Protein AF-A0A7S2FPG1-F1 (afdb_monomer_lite)

Radius of gyration: 17.79 Å; chains: 1; bounding box: 38×33×56 Å

Organism: NCBI:txid327968

Foldseek 3Di:
DCPVLCCLPVPLLCLLPDLPHALVSVVVSLVVLLVCLLALVSLVVCCVVAPPDPPHDNSSVSLLVSLVCLLVQVCPDPSNPVRADPVSSVVSNVSSVSSVVSNVVNNVVVVVVVVVVVVVVCVVVPD

InterPro domains:
  IPR032691 Mon2/Sec7/BIG1-like, HUS domain [PF12783] (2-59)

Structure (mmCIF, N/CA/C/O backbone):
data_AF-A0A7S2FPG1-F1
#
_entry.id   AF-A0A7S2FPG1-F1
#
loop_
_atom_site.group_PDB
_atom_site.id
_atom_site.type_symbol
_atom_site.label_atom_id
_atom_site.label_alt_id
_atom_site.label_comp_id
_atom_site.label_asym_id
_atom_site.label_entity_id
_atom_site.label_seq_id
_atom_site.pdbx_PDB_ins_code
_atom_site.Cartn_x
_atom_site.Cartn_y
_atom_site.Cartn_z
_atom_site.occupancy
_atom_site.B_iso_or_equiv
_atom_site.auth_seq_id
_atom_site.auth_comp_id
_atom_site.auth_asym_id
_atom_site.auth_atom_id
_atom_site.pdbx_PDB_model_num
ATOM 1 N N . ARG A 1 1 ? -20.403 0.253 -2.310 1.00 55.97 1 ARG A N 1
ATOM 2 C CA . ARG A 1 1 ? -19.381 -0.220 -1.339 1.00 55.97 1 ARG A CA 1
ATOM 3 C C . ARG A 1 1 ? -18.274 -1.021 -2.023 1.00 55.97 1 ARG A C 1
ATOM 5 O O . ARG A 1 1 ? -17.118 -0.769 -1.738 1.00 55.97 1 ARG A O 1
ATOM 12 N N . THR A 1 2 ? -18.596 -1.892 -2.978 1.00 72.94 2 THR A N 1
ATOM 13 C CA . THR A 1 2 ? -17.643 -2.832 -3.600 1.00 72.94 2 THR A CA 1
ATOM 14 C C . THR A 1 2 ? -16.682 -2.219 -4.631 1.00 72.94 2 THR A C 1
ATOM 16 O O . THR A 1 2 ? -15.599 -2.752 -4.843 1.00 72.94 2 THR A O 1
ATOM 19 N N . GLU A 1 3 ? -17.043 -1.102 -5.272 1.00 82.69 3 GLU A N 1
ATOM 20 C CA . GLU A 1 3 ? -16.279 -0.550 -6.407 1.00 82.69 3 GLU A CA 1
ATOM 21 C C . GLU A 1 3 ? -14.864 -0.099 -6.034 1.00 82.69 3 GLU A C 1
ATOM 23 O O . GLU A 1 3 ? -13.923 -0.403 -6.762 1.00 82.69 3 GLU A O 1
ATOM 28 N N . ILE A 1 4 ? -14.689 0.569 -4.887 1.00 86.75 4 ILE A N 1
ATOM 29 C CA . ILE A 1 4 ? -13.361 1.022 -4.448 1.00 86.75 4 ILE A CA 1
ATOM 30 C C . ILE A 1 4 ? -12.439 -0.161 -4.137 1.00 86.75 4 ILE A C 1
ATOM 32 O O . ILE A 1 4 ? -11.279 -0.155 -4.541 1.00 86.75 4 ILE A O 1
ATOM 36 N N . GLY A 1 5 ? -12.972 -1.214 -3.511 1.00 86.12 5 GLY A N 1
ATOM 37 C CA . GLY A 1 5 ? -12.229 -2.444 -3.258 1.00 86.12 5 GLY A CA 1
ATOM 38 C C . GLY A 1 5 ? -11.811 -3.123 -4.562 1.00 86.12 5 GLY A C 1
ATOM 39 O O . GLY A 1 5 ? -10.639 -3.441 -4.753 1.00 86.12 5 GLY A O 1
ATOM 40 N N . VAL A 1 6 ? -12.738 -3.254 -5.515 1.00 89.25 6 VAL A N 1
ATOM 41 C CA . VAL A 1 6 ? -12.442 -3.784 -6.856 1.00 89.25 6 VAL A CA 1
ATOM 42 C C . VAL A 1 6 ? -11.394 -2.934 -7.574 1.00 89.25 6 VAL A C 1
ATOM 44 O O . VAL A 1 6 ? -10.507 -3.489 -8.213 1.00 89.25 6 VAL A O 1
ATOM 47 N N . PHE A 1 7 ? -11.441 -1.608 -7.454 1.00 92.75 7 PHE A N 1
ATOM 48 C CA . PHE A 1 7 ? -10.467 -0.715 -8.078 1.00 92.75 7 PHE A CA 1
ATOM 49 C C . PHE A 1 7 ? -9.062 -0.884 -7.480 1.00 92.75 7 PHE A C 1
ATOM 51 O O . PHE A 1 7 ? -8.083 -1.033 -8.216 1.00 92.75 7 PHE A O 1
ATOM 58 N N . ILE A 1 8 ? -8.952 -0.931 -6.148 1.00 93.38 8 ILE A N 1
ATOM 59 C CA . ILE A 1 8 ? -7.676 -1.179 -5.463 1.00 93.38 8 ILE A CA 1
ATOM 60 C C . ILE A 1 8 ? -7.129 -2.551 -5.867 1.00 93.38 8 ILE A C 1
ATOM 62 O O . ILE A 1 8 ? -5.978 -2.663 -6.282 1.00 93.38 8 ILE A O 1
ATOM 66 N N . GLU A 1 9 ? -7.963 -3.585 -5.817 1.00 92.50 9 GLU A N 1
ATOM 67 C CA . GLU A 1 9 ? -7.562 -4.955 -6.114 1.00 92.50 9 GLU A CA 1
ATOM 68 C C . GLU A 1 9 ? -7.189 -5.165 -7.587 1.00 92.50 9 GLU A C 1
ATOM 70 O O . GLU A 1 9 ? -6.126 -5.698 -7.906 1.00 92.50 9 GLU A O 1
ATOM 75 N N . GLN A 1 10 ? -8.087 -4.810 -8.502 1.00 93.19 10 GLN A N 1
ATOM 76 C CA . GLN A 1 10 ? -7.991 -5.211 -9.904 1.00 93.19 10 GLN A CA 1
ATOM 77 C C . GLN A 1 10 ? -7.198 -4.229 -10.756 1.00 93.19 10 GLN A C 1
ATOM 79 O O . GLN A 1 10 ? -6.791 -4.590 -11.858 1.00 93.19 10 GLN A O 1
ATOM 84 N N . ILE A 1 11 ? -6.954 -3.012 -10.267 1.00 95.44 11 ILE A N 1
ATOM 85 C CA . ILE A 1 11 ? -6.215 -1.997 -11.018 1.00 95.44 11 ILE A CA 1
ATOM 86 C C . ILE A 1 11 ? -4.930 -1.642 -10.281 1.00 95.44 11 ILE A C 1
ATOM 88 O O . ILE A 1 11 ? -3.847 -1.895 -10.806 1.00 95.44 11 ILE A O 1
ATOM 92 N N . PHE A 1 12 ? -5.008 -1.111 -9.061 1.00 97.44 12 PHE A N 1
ATOM 93 C CA . PHE A 1 12 ? -3.809 -0.644 -8.360 1.00 97.44 12 PHE A CA 1
ATOM 94 C C . PHE A 1 12 ? -2.845 -1.776 -8.001 1.00 97.44 12 PHE A C 1
ATOM 96 O O . PHE A 1 12 ? -1.677 -1.723 -8.397 1.00 97.44 12 PHE A O 1
ATOM 103 N N . LEU A 1 13 ? -3.319 -2.830 -7.332 1.00 97.06 13 LEU A N 1
ATOM 104 C CA . LEU A 1 13 ? -2.466 -3.970 -6.990 1.00 97.06 13 LEU A CA 1
ATOM 105 C C . LEU A 1 13 ? -1.953 -4.675 -8.250 1.00 97.06 13 LEU A C 1
ATOM 107 O O . LEU A 1 13 ? -0.762 -4.962 -8.333 1.00 97.06 13 LEU A O 1
ATOM 111 N N . ARG A 1 14 ? -2.785 -4.835 -9.288 1.00 96.56 14 ARG A N 1
ATOM 112 C CA . ARG A 1 14 ? -2.351 -5.414 -10.573 1.00 96.56 14 ARG A CA 1
ATOM 113 C C . ARG A 1 14 ? -1.248 -4.607 -11.255 1.00 96.56 14 ARG A C 1
ATOM 115 O O . ARG A 1 14 ? -0.315 -5.196 -11.800 1.00 96.56 14 ARG A O 1
ATOM 122 N N . ILE A 1 15 ? -1.307 -3.275 -11.214 1.00 97.00 15 ILE A N 1
ATOM 123 C CA . ILE A 1 15 ? -0.241 -2.421 -11.757 1.00 97.00 15 ILE A CA 1
ATOM 124 C C . ILE A 1 15 ? 1.069 -2.647 -10.993 1.00 97.00 15 ILE A C 1
ATOM 126 O O . ILE A 1 15 ? 2.132 -2.748 -11.617 1.00 97.00 15 ILE A O 1
ATOM 130 N N . LEU A 1 16 ? 1.011 -2.750 -9.664 1.00 96.88 16 LEU A N 1
ATOM 131 C CA . LEU A 1 16 ? 2.185 -2.996 -8.824 1.00 96.88 16 LEU A CA 1
ATOM 132 C C . LEU A 1 16 ? 2.736 -4.420 -8.996 1.00 96.88 16 LEU A C 1
ATOM 134 O O . LEU A 1 16 ? 3.948 -4.611 -9.038 1.00 96.88 16 LEU A O 1
ATOM 138 N N . GLU A 1 17 ? 1.879 -5.414 -9.189 1.00 93.75 17 GLU A N 1
ATOM 139 C CA . GLU A 1 17 ? 2.275 -6.813 -9.370 1.00 93.75 17 GLU A CA 1
ATOM 140 C C . GLU A 1 17 ? 2.831 -7.114 -10.764 1.00 93.75 17 GLU A C 1
ATOM 142 O O . GLU A 1 17 ? 3.770 -7.890 -10.875 1.00 93.75 17 GLU A O 1
ATOM 147 N N . SER A 1 18 ? 2.295 -6.490 -11.812 1.00 92.62 18 SER A N 1
ATOM 148 C CA . SER A 1 18 ? 2.638 -6.810 -13.202 1.00 92.62 18 SER A CA 1
ATOM 149 C C . SER A 1 18 ? 4.081 -6.446 -13.571 1.00 92.62 18 SER A C 1
ATOM 151 O O . SER A 1 18 ? 4.501 -5.297 -13.380 1.00 92.62 18 SER A O 1
ATOM 153 N N . GLY A 1 19 ? 4.808 -7.383 -14.190 1.00 90.00 19 GLY A N 1
ATOM 154 C CA . GLY A 1 19 ? 6.087 -7.141 -14.867 1.00 90.00 19 GLY A CA 1
ATOM 155 C C . GLY A 1 19 ? 6.009 -6.181 -16.056 1.00 90.00 19 GLY A C 1
ATOM 156 O O . GLY A 1 19 ? 6.978 -5.493 -16.351 1.00 90.00 19 GLY A O 1
ATOM 157 N N . ASN A 1 20 ? 4.835 -6.050 -16.680 1.00 89.81 20 ASN A N 1
ATOM 158 C CA . ASN A 1 20 ? 4.634 -5.217 -17.873 1.00 89.81 20 ASN A CA 1
ATOM 159 C C . ASN A 1 20 ? 4.312 -3.745 -17.553 1.00 89.81 20 ASN A C 1
ATOM 161 O O . ASN A 1 20 ? 4.227 -2.913 -18.456 1.00 89.81 20 ASN A O 1
ATOM 165 N N . SER A 1 21 ? 4.084 -3.406 -16.282 1.00 94.12 21 SER A N 1
ATOM 166 C CA . SER A 1 21 ? 3.809 -2.027 -15.871 1.00 94.12 21 SER A CA 1
ATOM 167 C C . SER A 1 21 ? 5.091 -1.204 -15.813 1.00 94.12 21 SER A C 1
ATOM 169 O O . SER A 1 21 ? 6.065 -1.600 -15.176 1.00 94.12 21 SER A O 1
ATOM 171 N N . THR A 1 22 ? 5.060 -0.007 -16.398 1.00 94.94 22 THR A N 1
ATOM 172 C CA . THR A 1 22 ? 6.192 0.927 -16.363 1.00 94.94 22 THR A CA 1
ATOM 173 C C . THR A 1 22 ? 6.480 1.424 -14.945 1.00 94.94 22 THR A C 1
ATOM 175 O O . THR A 1 22 ? 5.587 1.474 -14.089 1.00 94.94 22 THR A O 1
ATOM 178 N N . TYR A 1 23 ? 7.715 1.883 -14.716 1.00 96.94 23 TYR A N 1
ATOM 179 C CA . TYR A 1 23 ? 8.090 2.607 -13.498 1.00 96.94 23 TYR A CA 1
ATOM 180 C C . TYR A 1 23 ? 7.085 3.721 -13.157 1.00 96.94 23 TYR A C 1
ATOM 182 O O . TYR A 1 23 ? 6.611 3.789 -12.026 1.00 96.94 23 TYR A O 1
ATOM 190 N N . HIS A 1 24 ? 6.689 4.547 -14.132 1.00 97.62 24 HIS A N 1
ATOM 191 C CA . HIS A 1 24 ? 5.777 5.665 -13.885 1.00 97.62 24 HIS A CA 1
ATOM 192 C C . HIS A 1 24 ? 4.394 5.217 -13.406 1.00 97.62 24 HIS A C 1
ATOM 194 O O . HIS A 1 24 ? 3.852 5.830 -12.489 1.00 97.62 24 HIS A O 1
ATOM 200 N N . HIS A 1 25 ? 3.828 4.145 -13.971 1.00 97.44 25 HIS A N 1
ATOM 201 C CA . HIS A 1 25 ? 2.554 3.607 -13.486 1.00 97.44 25 HIS A CA 1
ATOM 202 C C . HIS A 1 25 ? 2.670 3.144 -12.033 1.00 97.44 25 HIS A C 1
ATOM 204 O O . HIS A 1 25 ? 1.846 3.517 -11.199 1.00 97.44 25 HIS A O 1
ATOM 210 N N . LYS A 1 26 ? 3.727 2.392 -11.711 1.00 98.12 26 LYS A N 1
ATOM 211 C CA . LYS A 1 26 ? 3.971 1.901 -10.349 1.00 98.12 26 LYS A CA 1
ATOM 212 C C . LYS A 1 26 ? 4.172 3.052 -9.367 1.00 98.12 26 LYS A C 1
ATOM 214 O O . LYS A 1 26 ? 3.549 3.066 -8.310 1.00 98.12 26 LYS A O 1
ATOM 219 N N . TYR A 1 27 ? 4.968 4.048 -9.746 1.00 98.44 27 TYR A N 1
ATOM 220 C CA . TYR A 1 27 ? 5.217 5.233 -8.934 1.00 98.44 27 TYR A CA 1
ATOM 221 C C . TYR A 1 27 ? 3.922 6.000 -8.638 1.00 98.44 27 TYR A C 1
ATOM 223 O O . TYR A 1 27 ? 3.657 6.337 -7.488 1.00 98.44 27 TYR A O 1
ATOM 231 N N . ARG A 1 28 ? 3.059 6.217 -9.643 1.00 98.44 28 ARG A N 1
ATOM 232 C CA . ARG A 1 28 ? 1.761 6.888 -9.444 1.00 98.44 28 ARG A CA 1
ATOM 233 C C . ARG A 1 28 ? 0.841 6.121 -8.504 1.00 98.44 28 ARG A C 1
ATOM 235 O O . ARG A 1 28 ? 0.236 6.739 -7.634 1.00 98.44 28 ARG A O 1
ATOM 242 N N . VAL A 1 29 ? 0.760 4.798 -8.638 1.00 98.38 29 VAL A N 1
ATOM 243 C CA . VAL A 1 29 ? -0.041 3.981 -7.716 1.00 98.38 29 VAL A CA 1
ATOM 244 C C . VAL A 1 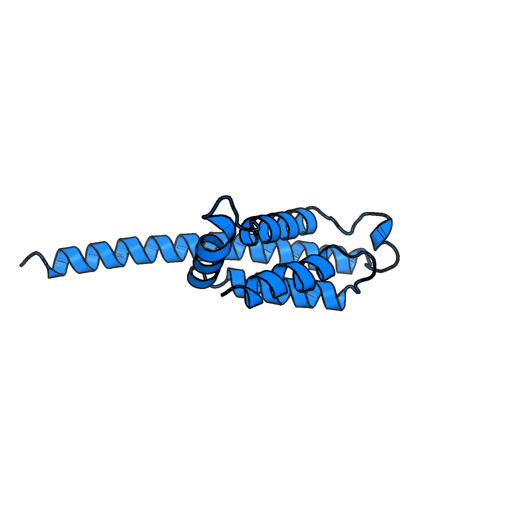29 ? 0.513 4.062 -6.292 1.00 98.38 29 VAL A C 1
ATOM 246 O O . VAL A 1 29 ? -0.252 4.272 -5.354 1.00 98.38 29 VAL A O 1
ATOM 249 N N . LEU A 1 30 ? 1.836 3.998 -6.116 1.00 98.50 30 LEU A N 1
ATOM 250 C CA . LEU A 1 30 ? 2.451 4.171 -4.798 1.00 98.50 30 LEU A CA 1
ATOM 251 C C . LEU A 1 30 ? 2.190 5.560 -4.199 1.00 98.50 30 LEU A C 1
ATOM 253 O O . LEU A 1 30 ? 1.983 5.656 -2.995 1.00 98.50 30 LEU A O 1
ATOM 257 N N . GLN A 1 31 ? 2.135 6.626 -5.004 1.00 98.44 31 GLN A N 1
ATOM 258 C CA . GLN A 1 31 ? 1.749 7.956 -4.512 1.00 98.44 31 GLN A CA 1
ATOM 259 C C . GLN A 1 31 ? 0.301 7.991 -4.007 1.00 98.44 31 GLN A C 1
ATOM 261 O O . GLN A 1 31 ? 0.018 8.661 -3.012 1.00 98.44 31 GLN A O 1
ATOM 266 N N . VAL A 1 32 ? -0.613 7.268 -4.663 1.00 97.06 32 VAL A N 1
ATOM 267 C CA . VAL A 1 32 ? -1.997 7.127 -4.187 1.00 97.06 32 VAL A CA 1
ATOM 268 C C . VAL A 1 32 ? -2.022 6.395 -2.849 1.00 97.06 32 VAL A C 1
ATOM 270 O O . VAL A 1 32 ? -2.620 6.898 -1.902 1.00 97.06 32 VAL A O 1
ATOM 273 N N . PHE A 1 33 ? -1.323 5.265 -2.734 1.00 97.50 33 PHE A N 1
ATOM 274 C CA . PHE A 1 33 ? -1.240 4.515 -1.477 1.00 97.50 33 PHE A CA 1
ATOM 275 C C . PHE A 1 33 ? -0.589 5.322 -0.355 1.00 97.50 33 PHE A C 1
ATOM 277 O O . PHE A 1 33 ? -1.132 5.372 0.742 1.00 97.50 33 PHE A O 1
ATOM 284 N N . TYR A 1 34 ? 0.495 6.045 -0.638 1.00 98.00 34 TYR A N 1
ATOM 285 C CA . TYR A 1 34 ? 1.090 6.977 0.316 1.00 98.00 34 TYR A CA 1
ATOM 286 C C . TYR A 1 34 ? 0.063 7.994 0.825 1.00 98.00 34 TYR A C 1
ATOM 288 O O . TYR A 1 34 ? -0.044 8.211 2.028 1.00 98.00 34 TYR A O 1
ATOM 296 N N . LYS A 1 35 ? -0.736 8.584 -0.073 1.00 96.31 35 LYS A N 1
ATOM 297 C CA . LYS A 1 35 ? -1.767 9.550 0.314 1.00 96.31 35 LYS A CA 1
ATOM 298 C C . LYS A 1 35 ? -2.874 8.914 1.156 1.00 96.31 35 LYS A C 1
ATOM 300 O O . LYS A 1 35 ? -3.283 9.529 2.135 1.00 96.31 35 LYS A O 1
ATOM 305 N N . LEU A 1 36 ? -3.306 7.693 0.842 1.00 94.25 36 LEU A N 1
ATOM 306 C CA . LEU A 1 36 ? -4.248 6.946 1.687 1.00 94.25 36 LEU A CA 1
ATOM 307 C C . LEU A 1 36 ? -3.677 6.731 3.097 1.00 94.25 36 LEU A C 1
ATOM 309 O O . LEU A 1 36 ? -4.374 6.953 4.079 1.00 94.25 36 LEU A O 1
ATOM 313 N N . CYS A 1 37 ? -2.388 6.401 3.210 1.00 95.88 37 CYS A N 1
ATOM 314 C CA . CYS A 1 37 ? -1.718 6.191 4.493 1.00 95.88 37 CYS A CA 1
ATOM 315 C C . CYS A 1 37 ? -1.614 7.455 5.368 1.00 95.88 37 CYS A C 1
ATOM 317 O O . CYS A 1 37 ? -1.424 7.337 6.579 1.00 95.88 37 CYS A O 1
ATOM 319 N N . THR A 1 38 ? -1.733 8.660 4.794 1.00 95.88 38 THR A N 1
ATOM 320 C CA . THR A 1 38 ? -1.706 9.918 5.572 1.00 95.88 38 THR A CA 1
ATOM 321 C C . THR A 1 38 ? -2.948 10.132 6.437 1.00 95.88 38 THR A C 1
ATOM 323 O O . THR A 1 38 ? -2.879 10.905 7.392 1.00 95.88 38 THR A O 1
ATOM 326 N N . ASP A 1 39 ? -4.057 9.446 6.148 1.00 93.25 39 ASP A N 1
ATOM 327 C CA . ASP A 1 39 ? -5.300 9.541 6.912 1.00 93.25 39 ASP A CA 1
ATOM 328 C C . ASP A 1 39 ? -5.680 8.187 7.521 1.00 93.25 39 ASP A C 1
ATOM 330 O O . ASP A 1 39 ? -6.101 7.254 6.836 1.00 93.25 39 ASP A O 1
ATOM 334 N N . ALA A 1 40 ? -5.576 8.109 8.847 1.00 93.19 40 ALA A N 1
ATOM 335 C CA . ALA A 1 40 ? -5.947 6.922 9.605 1.00 93.19 40 ALA A CA 1
ATOM 336 C C . ALA A 1 40 ? -7.425 6.553 9.445 1.00 93.19 40 ALA A C 1
ATOM 338 O O . ALA A 1 40 ? -7.756 5.373 9.491 1.00 93.19 40 ALA A O 1
ATOM 339 N N . SER A 1 41 ? -8.307 7.534 9.238 1.00 92.88 41 SER A N 1
ATOM 340 C CA . SER A 1 41 ? -9.746 7.291 9.079 1.00 92.88 41 SER A CA 1
ATOM 341 C C . SER A 1 41 ? -9.996 6.479 7.812 1.00 92.88 41 SER A C 1
ATOM 343 O O . SER A 1 41 ? -10.607 5.417 7.873 1.00 92.88 41 SER A O 1
ATOM 345 N N . THR A 1 42 ? -9.407 6.905 6.691 1.00 91.12 42 THR A N 1
ATOM 346 C CA . THR A 1 42 ? -9.445 6.163 5.424 1.00 91.12 42 THR A CA 1
ATOM 347 C C . THR A 1 42 ? -8.854 4.754 5.558 1.00 91.12 42 THR A C 1
ATOM 349 O O . THR A 1 42 ? -9.427 3.790 5.050 1.00 91.12 42 THR A O 1
ATOM 352 N N . ALA A 1 43 ? -7.723 4.597 6.254 1.00 92.31 43 ALA A N 1
ATOM 353 C CA . ALA A 1 43 ? -7.111 3.284 6.469 1.00 92.31 43 ALA A CA 1
ATOM 354 C C . ALA A 1 43 ? -8.000 2.340 7.300 1.00 92.31 43 ALA A C 1
ATOM 356 O O . ALA A 1 43 ? -8.172 1.175 6.939 1.00 92.31 43 ALA A O 1
ATOM 357 N N . LEU A 1 44 ? -8.597 2.846 8.381 1.00 93.19 44 LEU A N 1
ATOM 358 C CA . LEU A 1 44 ? -9.528 2.090 9.219 1.00 93.19 44 LEU A CA 1
ATOM 359 C C . LEU A 1 44 ? -10.806 1.734 8.455 1.00 93.19 44 LEU A C 1
ATOM 361 O O . LEU A 1 44 ? -11.294 0.617 8.584 1.00 93.19 44 LEU A O 1
ATOM 365 N N . GLU A 1 45 ? -11.327 2.635 7.623 1.00 92.50 45 GLU A N 1
ATOM 366 C CA . GLU A 1 45 ? -12.470 2.342 6.759 1.00 92.50 45 GLU A CA 1
ATOM 367 C C . GLU A 1 45 ? -12.158 1.236 5.748 1.00 92.50 45 GLU A C 1
ATOM 369 O O . GLU A 1 45 ? -13.005 0.374 5.521 1.00 92.50 45 GLU A O 1
ATOM 374 N N . LEU A 1 46 ? -10.963 1.217 5.152 1.00 92.44 46 LEU A N 1
ATOM 375 C CA . LEU A 1 46 ? -10.555 0.125 4.262 1.00 92.44 46 LEU A CA 1
ATOM 376 C C . LEU A 1 46 ? -10.522 -1.214 5.006 1.00 92.44 46 LEU A C 1
ATOM 378 O O . LEU A 1 46 ? -11.100 -2.181 4.519 1.00 92.44 46 LEU A O 1
ATOM 382 N N . PHE A 1 47 ? -9.918 -1.250 6.194 1.00 93.94 47 PHE A N 1
ATOM 383 C CA . PHE A 1 47 ? -9.875 -2.451 7.029 1.00 93.94 47 PHE A CA 1
ATOM 384 C C . PHE A 1 47 ? -11.284 -2.936 7.412 1.00 93.94 47 PHE A C 1
ATOM 386 O O . PHE A 1 47 ? -11.643 -4.086 7.168 1.00 93.94 47 PHE A O 1
ATOM 393 N N . LEU A 1 48 ? -12.128 -2.039 7.930 1.00 92.69 48 LEU A N 1
ATOM 394 C CA . LEU A 1 48 ? -13.492 -2.373 8.347 1.00 92.69 48 LEU A CA 1
ATOM 395 C C . LEU A 1 48 ? -14.367 -2.870 7.192 1.00 92.69 48 LEU A C 1
ATOM 397 O O . LEU A 1 48 ? -15.224 -3.722 7.407 1.00 92.69 48 LEU A O 1
ATOM 401 N N . ASN A 1 49 ? -14.187 -2.325 5.985 1.00 91.25 49 ASN A N 1
ATOM 402 C CA . ASN A 1 49 ? -15.023 -2.677 4.839 1.00 91.25 49 ASN A CA 1
ATOM 403 C C . ASN A 1 49 ? -14.536 -3.910 4.063 1.00 91.25 49 ASN A C 1
ATOM 405 O O . ASN A 1 49 ? -15.348 -4.460 3.328 1.00 91.25 49 ASN A O 1
ATOM 409 N N . PHE A 1 50 ? -13.259 -4.304 4.159 1.00 93.38 50 PHE A N 1
ATOM 410 C CA . PHE A 1 50 ? -12.681 -5.321 3.263 1.00 93.38 50 PHE A CA 1
ATOM 411 C C . PHE A 1 50 ? -11.832 -6.407 3.941 1.00 93.38 50 PHE A C 1
ATOM 413 O O . PHE A 1 50 ? -11.360 -7.305 3.241 1.00 93.38 50 PHE A O 1
ATOM 420 N N . ASP A 1 51 ? -11.631 -6.338 5.260 1.00 94.06 51 ASP A N 1
ATOM 421 C CA . ASP A 1 51 ? -10.794 -7.290 6.007 1.00 94.06 51 ASP A CA 1
ATOM 422 C C . ASP A 1 51 ? -11.491 -7.831 7.276 1.00 94.06 51 ASP A C 1
ATOM 424 O O . ASP A 1 51 ? -11.081 -8.847 7.829 1.00 94.06 51 ASP A O 1
ATOM 428 N N . CYS A 1 52 ? -12.550 -7.177 7.773 1.00 92.44 52 CYS A N 1
ATOM 429 C CA . CYS A 1 52 ? -13.232 -7.570 9.017 1.00 92.44 52 CYS A CA 1
ATOM 430 C C . CYS A 1 52 ? -14.290 -8.680 8.875 1.00 92.44 52 CYS A C 1
ATOM 432 O O . CYS A 1 52 ? -14.963 -8.992 9.860 1.00 92.44 52 CYS A O 1
ATOM 434 N N . ASP A 1 53 ? -14.447 -9.271 7.694 1.00 90.25 53 ASP A N 1
ATOM 435 C CA . ASP A 1 53 ? -15.346 -10.402 7.449 1.00 90.25 53 ASP A CA 1
ATOM 436 C C . ASP A 1 53 ? -14.568 -11.516 6.733 1.00 90.25 53 ASP A C 1
ATOM 438 O O . ASP A 1 53 ? -13.721 -11.256 5.881 1.00 90.25 53 ASP A O 1
ATOM 442 N N . VAL A 1 54 ? -14.844 -12.765 7.103 1.00 80.19 54 VAL A N 1
ATOM 443 C CA . VAL A 1 54 ? -14.181 -13.958 6.559 1.00 80.19 54 VAL A CA 1
ATOM 444 C C . VAL A 1 54 ? -14.449 -14.165 5.067 1.00 80.19 54 VAL A C 1
ATOM 446 O O . VAL A 1 54 ? -13.651 -14.820 4.401 1.00 80.19 54 VAL A O 1
ATOM 449 N N . GLU A 1 55 ? -15.539 -13.603 4.541 1.00 85.94 55 GLU A N 1
ATOM 450 C CA . GLU A 1 55 ? -15.884 -13.658 3.114 1.00 85.94 55 GLU A CA 1
ATOM 451 C C . GLU A 1 55 ? -15.255 -12.512 2.294 1.00 85.94 55 GLU A C 1
ATOM 453 O O . GLU A 1 55 ? -15.391 -12.472 1.066 1.00 85.94 55 GLU A O 1
ATOM 458 N N . GLU A 1 56 ? -14.572 -11.564 2.942 1.00 86.06 56 GLU A N 1
ATOM 459 C CA . GLU A 1 56 ? -13.981 -10.403 2.277 1.00 86.06 56 GLU A CA 1
ATOM 460 C C . GLU A 1 56 ? -12.575 -10.683 1.721 1.00 86.06 56 GLU A C 1
ATOM 462 O O . GLU A 1 56 ? -11.905 -11.673 2.013 1.00 86.06 56 GLU A O 1
ATOM 467 N N . LYS A 1 57 ? -12.122 -9.802 0.826 1.00 84.25 57 LYS A N 1
ATOM 468 C CA . LYS A 1 57 ? -10.938 -10.040 -0.017 1.00 84.25 57 LYS A CA 1
ATOM 469 C C . LYS A 1 57 ? -9.595 -9.679 0.628 1.00 84.25 57 LYS A C 1
ATOM 471 O O . LYS A 1 57 ? -8.573 -9.749 -0.066 1.00 84.25 57 LYS A O 1
ATOM 476 N N . ASN A 1 58 ? -9.598 -9.259 1.893 1.00 93.56 58 ASN A N 1
ATOM 477 C CA . ASN A 1 58 ? -8.432 -8.804 2.657 1.00 93.56 58 ASN A CA 1
ATOM 478 C C . ASN A 1 58 ? -7.637 -7.727 1.900 1.00 93.56 58 ASN A C 1
ATOM 480 O O . ASN A 1 58 ? -6.440 -7.853 1.628 1.00 93.56 58 ASN A O 1
ATOM 484 N N . ILE A 1 59 ? -8.339 -6.692 1.433 1.00 94.56 59 ILE A N 1
ATOM 485 C CA . ILE A 1 59 ? -7.769 -5.673 0.539 1.00 94.56 59 ILE A CA 1
ATOM 486 C C . ILE A 1 59 ? -6.743 -4.817 1.273 1.00 94.56 59 ILE A C 1
ATOM 488 O O . ILE A 1 59 ? -5.706 -4.481 0.690 1.00 94.56 59 ILE A O 1
ATOM 492 N N . PHE A 1 60 ? -7.015 -4.462 2.528 1.00 95.38 60 PHE A N 1
ATOM 493 C CA . PHE A 1 60 ? -6.084 -3.688 3.332 1.00 95.38 60 PHE A CA 1
ATOM 494 C C . PHE A 1 60 ? -4.819 -4.511 3.605 1.00 95.38 60 PHE A C 1
ATOM 496 O O . PHE A 1 60 ? -3.728 -4.044 3.280 1.00 95.38 60 PHE A O 1
ATOM 503 N N . GLU A 1 61 ? -4.942 -5.765 4.046 1.00 95.69 61 GLU A N 1
ATOM 504 C CA . GLU A 1 61 ? -3.818 -6.698 4.203 1.00 95.69 61 GLU A CA 1
ATOM 505 C C . GLU A 1 61 ? -2.978 -6.803 2.922 1.00 95.69 61 GLU A C 1
ATOM 507 O O . GLU A 1 61 ? -1.760 -6.611 2.953 1.00 95.69 61 GLU A O 1
ATOM 512 N N . ARG A 1 62 ? -3.615 -7.030 1.768 1.00 96.50 62 ARG A N 1
ATOM 513 C CA . ARG A 1 62 ? -2.918 -7.149 0.477 1.00 96.50 62 ARG A CA 1
ATOM 514 C C . ARG A 1 62 ? -2.203 -5.867 0.065 1.00 96.50 62 ARG A C 1
ATOM 516 O O . ARG A 1 62 ? -1.129 -5.937 -0.535 1.00 96.50 62 ARG A O 1
ATOM 523 N N . MET A 1 63 ? -2.759 -4.697 0.380 1.00 97.19 63 MET A N 1
ATOM 524 C CA . MET A 1 63 ? -2.075 -3.418 0.181 1.00 97.19 63 MET A CA 1
ATOM 525 C C . MET A 1 63 ? -0.804 -3.340 1.039 1.00 97.19 63 MET A C 1
ATOM 527 O O . MET A 1 63 ? 0.257 -2.994 0.513 1.00 97.19 63 MET A O 1
ATOM 531 N N . ILE A 1 64 ? -0.883 -3.702 2.324 1.00 97.38 64 ILE A N 1
ATOM 532 C CA . ILE A 1 64 ? 0.265 -3.692 3.244 1.00 97.38 64 ILE A CA 1
ATOM 533 C C . ILE A 1 64 ? 1.337 -4.701 2.823 1.00 97.38 64 ILE A C 1
ATOM 535 O O . ILE A 1 64 ? 2.522 -4.359 2.804 1.00 97.38 64 ILE A O 1
ATOM 539 N N . ASP A 1 65 ? 0.948 -5.910 2.424 1.00 98.06 65 ASP A N 1
ATOM 540 C CA . ASP A 1 65 ? 1.865 -6.930 1.908 1.00 98.06 65 ASP A CA 1
ATOM 541 C C . ASP A 1 65 ? 2.562 -6.461 0.621 1.00 98.06 65 ASP A C 1
ATOM 543 O O . ASP A 1 65 ? 3.784 -6.572 0.486 1.00 98.06 65 ASP A O 1
ATOM 547 N N . CYS A 1 66 ? 1.816 -5.846 -0.303 1.00 98.00 66 CYS A N 1
ATOM 548 C CA . CYS A 1 66 ? 2.377 -5.294 -1.533 1.00 98.00 66 CYS A CA 1
ATOM 549 C C . CYS A 1 66 ? 3.418 -4.202 -1.244 1.00 98.00 66 CYS A C 1
AT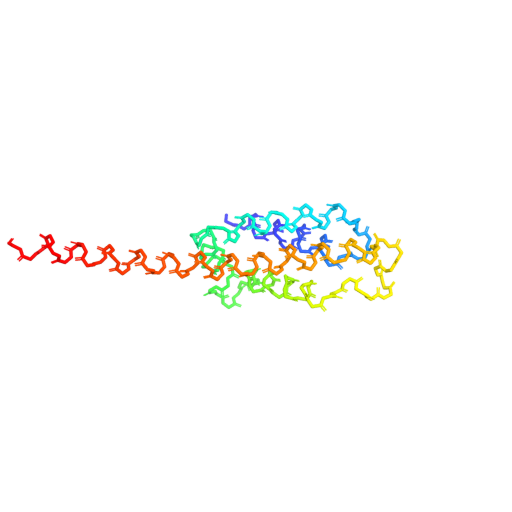OM 551 O O . CYS A 1 66 ? 4.541 -4.269 -1.754 1.00 98.00 66 CYS A O 1
ATOM 553 N N . LEU A 1 67 ? 3.083 -3.232 -0.385 1.00 98.44 67 LEU A N 1
ATOM 554 C CA . LEU A 1 67 ? 4.005 -2.176 0.046 1.00 98.44 67 LEU A CA 1
ATOM 555 C C . LEU A 1 67 ? 5.252 -2.762 0.721 1.00 98.44 67 LEU A C 1
ATOM 557 O O . LEU A 1 67 ? 6.370 -2.353 0.405 1.00 98.44 67 LEU A O 1
ATOM 561 N N . SER A 1 68 ? 5.078 -3.760 1.588 1.00 98.56 68 SER A N 1
ATOM 562 C CA . SER A 1 68 ? 6.173 -4.424 2.306 1.00 98.56 68 SER A CA 1
ATOM 563 C C . SER A 1 68 ? 7.133 -5.139 1.356 1.00 98.56 68 SER A C 1
ATOM 565 O O . SER A 1 68 ? 8.348 -4.962 1.449 1.00 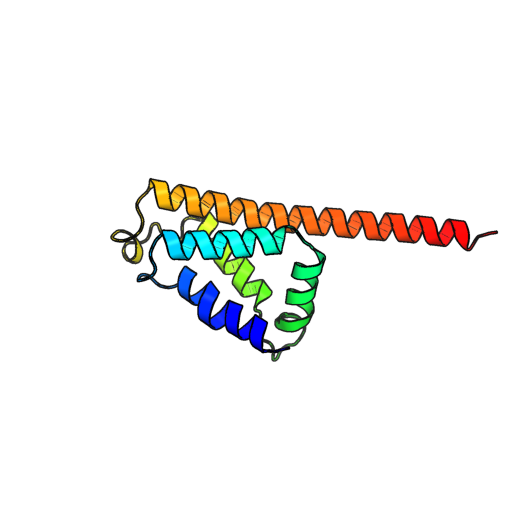98.56 68 SER A O 1
ATOM 567 N N . LYS A 1 69 ? 6.610 -5.881 0.375 1.00 98.12 69 LYS A N 1
ATOM 568 C CA . LYS A 1 69 ? 7.426 -6.538 -0.657 1.00 98.12 69 LYS A CA 1
ATOM 569 C C . LYS A 1 69 ? 8.187 -5.521 -1.506 1.00 98.12 69 LYS A C 1
ATOM 571 O O . LYS A 1 69 ? 9.363 -5.726 -1.802 1.00 98.12 69 LYS A O 1
ATOM 576 N N . ILE A 1 70 ? 7.548 -4.413 -1.890 1.00 98.31 70 ILE A N 1
ATOM 577 C CA . ILE A 1 70 ? 8.208 -3.345 -2.658 1.00 98.31 70 ILE A CA 1
ATOM 578 C C . ILE A 1 70 ? 9.333 -2.713 -1.839 1.00 98.31 70 ILE A C 1
ATOM 580 O O . ILE A 1 70 ? 10.448 -2.609 -2.340 1.00 98.31 70 ILE A O 1
ATOM 584 N N . ALA A 1 71 ? 9.080 -2.377 -0.575 1.00 98.25 71 ALA A N 1
ATOM 585 C CA . ALA A 1 71 ? 10.084 -1.864 0.354 1.00 98.25 71 ALA A CA 1
ATOM 586 C C . ALA A 1 71 ? 11.302 -2.799 0.503 1.00 98.25 71 ALA A C 1
ATOM 588 O O . ALA A 1 71 ? 12.434 -2.334 0.643 1.00 98.25 71 ALA A O 1
ATOM 589 N N . GLN A 1 72 ? 11.086 -4.113 0.419 1.00 97.81 72 GLN A N 1
ATOM 590 C CA . GLN A 1 72 ? 12.127 -5.144 0.487 1.00 97.81 72 GLN A CA 1
ATOM 591 C C . GLN A 1 72 ? 12.839 -5.405 -0.852 1.00 97.81 72 GLN A C 1
ATOM 593 O O . GLN A 1 72 ? 13.773 -6.200 -0.903 1.00 97.81 72 GLN A O 1
ATOM 598 N N . GLY A 1 73 ? 12.463 -4.704 -1.923 1.00 95.94 73 GLY A N 1
ATOM 599 C CA . GLY A 1 73 ? 13.107 -4.807 -3.231 1.00 95.94 73 GLY A CA 1
ATOM 600 C C . GLY A 1 73 ? 12.458 -5.810 -4.182 1.00 95.94 73 GLY A C 1
ATOM 601 O O . GLY A 1 73 ? 13.156 -6.454 -4.964 1.00 95.94 73 GLY A O 1
ATOM 602 N N . LYS A 1 74 ? 11.121 -5.927 -4.166 1.00 95.31 74 LYS A N 1
ATOM 603 C CA . LYS A 1 74 ? 10.330 -6.742 -5.117 1.00 95.31 74 LYS A CA 1
ATOM 604 C C . LYS A 1 74 ? 10.795 -6.617 -6.573 1.00 95.31 74 LYS A C 1
ATOM 606 O O . LYS A 1 74 ? 10.788 -7.601 -7.304 1.00 95.31 74 LYS A O 1
ATOM 611 N N . TYR A 1 75 ? 11.193 -5.418 -6.995 1.00 95.94 75 TYR A N 1
ATOM 612 C CA . TYR A 1 75 ? 11.533 -5.118 -8.387 1.00 95.94 75 TYR A CA 1
ATOM 613 C C . TYR A 1 75 ? 12.998 -5.382 -8.761 1.00 95.94 75 TYR A C 1
ATOM 615 O O . TYR A 1 75 ? 13.416 -5.034 -9.859 1.00 95.94 75 TYR A O 1
ATOM 623 N N . THR A 1 76 ? 13.770 -6.022 -7.881 1.00 92.75 76 THR A N 1
ATOM 624 C CA . THR A 1 76 ? 15.139 -6.479 -8.180 1.00 92.75 76 THR A CA 1
ATOM 625 C C . THR A 1 76 ? 15.178 -7.791 -8.971 1.00 92.75 76 THR A C 1
ATOM 627 O O . THR A 1 76 ? 16.242 -8.202 -9.433 1.00 92.75 76 THR A O 1
ATOM 630 N N . SER A 1 77 ? 14.034 -8.466 -9.132 1.00 88.56 77 SER A N 1
ATOM 631 C CA . SER A 1 77 ? 13.943 -9.725 -9.870 1.00 88.56 77 SER A CA 1
ATOM 632 C C . SER A 1 77 ? 14.179 -9.540 -11.377 1.00 88.56 77 SER A C 1
ATOM 634 O O . SER A 1 77 ? 13.962 -8.468 -11.947 1.00 88.56 77 SER A O 1
ATOM 636 N N . VAL A 1 78 ? 14.569 -10.629 -12.048 1.00 84.56 78 VAL A N 1
ATOM 637 C CA . VAL A 1 78 ? 14.821 -10.651 -13.503 1.00 84.56 78 VAL A CA 1
ATOM 638 C C . VAL A 1 78 ? 13.583 -10.236 -14.310 1.00 84.56 78 VAL A C 1
ATOM 640 O O . VAL A 1 78 ? 13.725 -9.628 -15.367 1.00 84.56 78 VAL A O 1
ATOM 643 N N . GLU A 1 79 ? 12.375 -10.492 -13.794 1.00 86.69 79 GLU A N 1
ATOM 644 C CA . GLU A 1 79 ? 11.109 -10.087 -14.422 1.00 86.69 79 GLU A CA 1
ATOM 645 C C . GLU A 1 79 ? 11.028 -8.568 -14.648 1.00 86.69 79 GLU A C 1
ATOM 647 O O . GLU A 1 79 ? 10.485 -8.114 -15.652 1.00 86.69 79 GLU A O 1
ATOM 652 N N . HIS A 1 80 ? 11.605 -7.777 -13.741 1.00 87.56 80 HIS A N 1
ATOM 653 C CA . HIS A 1 80 ? 11.511 -6.318 -13.761 1.00 87.56 80 HIS A CA 1
ATOM 654 C C . HIS A 1 80 ? 12.766 -5.624 -14.307 1.00 87.56 80 HIS A C 1
ATOM 656 O O . HIS A 1 80 ? 12.726 -4.421 -14.576 1.00 87.56 80 HIS A O 1
ATOM 662 N N . ALA A 1 81 ? 13.854 -6.369 -14.532 1.00 81.12 81 ALA A N 1
ATOM 663 C CA 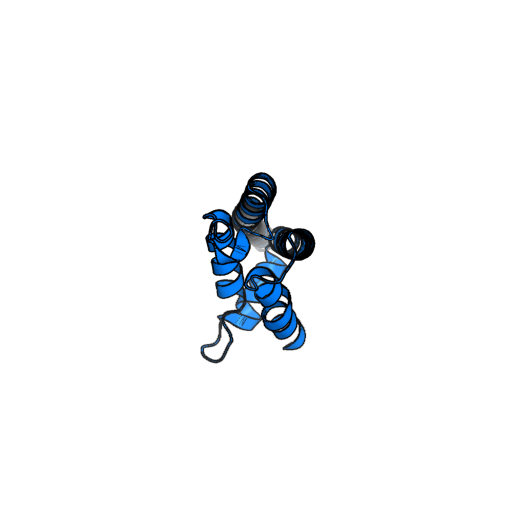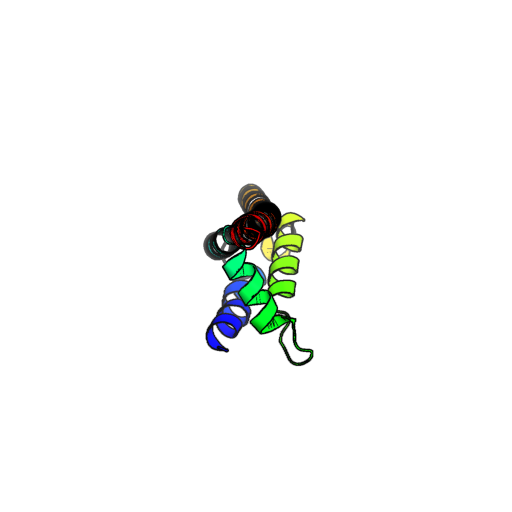. ALA A 1 81 ? 15.169 -5.831 -14.888 1.00 81.12 81 ALA A CA 1
ATOM 664 C C . ALA A 1 81 ? 15.179 -5.001 -16.187 1.00 81.12 81 ALA A C 1
ATOM 666 O O . ALA A 1 81 ? 15.940 -4.045 -16.310 1.00 81.12 81 ALA A O 1
ATOM 667 N N . ASN A 1 82 ? 14.308 -5.331 -17.146 1.00 82.31 82 ASN A N 1
ATOM 668 C CA . ASN A 1 82 ? 14.213 -4.605 -18.417 1.00 82.31 82 ASN A CA 1
ATOM 669 C C . ASN A 1 82 ? 13.360 -3.327 -18.332 1.00 82.31 82 ASN A C 1
ATOM 671 O O . ASN A 1 82 ? 13.410 -2.498 -19.239 1.00 82.31 82 ASN A O 1
ATOM 675 N N . SER A 1 83 ? 12.556 -3.162 -17.278 1.00 87.19 83 SER A N 1
ATOM 676 C CA . SER A 1 83 ? 11.553 -2.088 -17.174 1.00 87.19 83 SER A CA 1
ATOM 677 C C . SER A 1 83 ? 11.778 -1.135 -16.003 1.00 87.19 83 SER A C 1
ATOM 679 O O . SER A 1 83 ? 11.208 -0.043 -16.000 1.00 87.19 83 SER A O 1
ATOM 681 N N . ILE A 1 84 ? 12.590 -1.525 -15.018 1.00 95.00 84 ILE A N 1
ATOM 682 C CA . ILE A 1 84 ? 12.882 -0.741 -13.817 1.00 95.00 84 ILE A CA 1
ATOM 683 C C . ILE A 1 84 ? 14.397 -0.697 -13.624 1.00 95.00 84 ILE A C 1
ATOM 685 O O . ILE A 1 84 ? 15.043 -1.717 -13.404 1.00 95.00 84 ILE A O 1
ATOM 689 N N . GLN A 1 85 ? 14.965 0.504 -13.709 1.00 95.25 85 GLN A N 1
ATOM 690 C CA . GLN A 1 85 ? 16.390 0.731 -13.469 1.00 95.25 85 GLN A CA 1
ATOM 691 C C . GLN A 1 85 ? 16.713 0.700 -11.964 1.00 95.25 85 GLN A C 1
ATOM 693 O O . GLN A 1 85 ? 15.843 1.022 -11.156 1.00 95.25 85 GLN A O 1
ATOM 698 N N . PRO A 1 86 ? 17.964 0.426 -11.549 1.00 95.06 86 PRO A N 1
ATOM 699 C CA . PRO A 1 86 ? 18.319 0.370 -10.126 1.00 95.06 86 PRO A CA 1
ATOM 700 C C . PRO A 1 86 ? 17.969 1.638 -9.325 1.00 95.06 86 PRO A C 1
ATOM 702 O O . PRO A 1 86 ? 17.489 1.544 -8.202 1.00 95.06 86 PRO A O 1
ATOM 705 N N . HIS A 1 87 ? 18.139 2.832 -9.908 1.00 96.44 87 HIS A N 1
ATOM 706 C CA . HIS A 1 87 ? 17.755 4.083 -9.236 1.00 96.44 87 HIS A CA 1
ATOM 707 C C . HIS A 1 87 ? 16.231 4.217 -9.070 1.00 96.44 87 HIS A C 1
ATOM 709 O O . HIS A 1 87 ? 15.755 4.670 -8.034 1.00 96.44 87 HIS A O 1
ATOM 715 N N . GLN A 1 88 ? 15.465 3.782 -10.074 1.00 97.62 88 GLN A N 1
ATOM 716 C CA . GLN A 1 88 ? 14.002 3.772 -10.046 1.00 97.62 88 GLN A CA 1
ATOM 717 C C . GLN A 1 88 ? 13.482 2.786 -9.004 1.00 97.62 88 GLN A C 1
ATOM 719 O O . GLN A 1 88 ? 12.523 3.080 -8.295 1.00 97.62 88 GLN A O 1
ATOM 724 N N . GLU A 1 89 ? 14.119 1.621 -8.895 1.00 96.88 89 GLU A N 1
ATOM 725 C CA . GLU A 1 89 ? 13.831 0.651 -7.844 1.00 96.88 89 GLU A CA 1
ATOM 726 C C . GLU A 1 89 ? 14.000 1.293 -6.465 1.00 96.88 89 GLU A C 1
ATOM 728 O O . GLU A 1 89 ? 13.071 1.241 -5.657 1.00 96.88 89 GLU A O 1
ATOM 733 N N . GLN A 1 90 ? 15.117 1.991 -6.240 1.00 97.81 90 GLN A N 1
ATOM 734 C CA . GLN A 1 90 ? 15.399 2.631 -4.961 1.00 97.81 90 GLN A CA 1
ATOM 735 C C . GLN A 1 90 ? 14.330 3.672 -4.596 1.00 97.81 90 GLN A C 1
ATOM 737 O O . GLN A 1 90 ? 13.883 3.722 -3.449 1.00 97.81 90 GLN A O 1
ATOM 742 N N . GLU A 1 91 ? 13.872 4.472 -5.560 1.00 98.44 91 GLU A N 1
ATOM 743 C CA . GLU A 1 91 ? 12.780 5.429 -5.348 1.00 98.44 91 GLU A CA 1
ATOM 744 C C . GLU A 1 91 ? 11.459 4.740 -4.981 1.00 98.44 91 GLU A C 1
ATOM 746 O O . GLU A 1 91 ? 10.762 5.189 -4.069 1.00 98.44 91 GLU A O 1
ATOM 751 N N . LEU A 1 92 ? 11.122 3.627 -5.644 1.00 98.50 92 LEU A N 1
ATOM 752 C CA . LEU A 1 92 ? 9.919 2.848 -5.333 1.00 98.50 92 LEU A CA 1
ATOM 753 C C . LEU A 1 92 ? 9.993 2.246 -3.920 1.00 98.50 92 LEU A C 1
ATOM 755 O O . LEU A 1 92 ? 8.993 2.288 -3.200 1.00 98.50 92 LEU A O 1
ATOM 759 N N . LYS A 1 93 ? 11.160 1.743 -3.488 1.00 98.56 93 LYS A N 1
ATOM 760 C CA . LYS A 1 93 ? 11.362 1.257 -2.110 1.00 98.56 93 LYS A CA 1
ATOM 761 C C . LYS A 1 93 ? 11.131 2.358 -1.087 1.00 98.56 93 LYS A C 1
ATOM 763 O O . LYS A 1 93 ? 10.433 2.136 -0.101 1.00 98.56 93 LYS A O 1
ATOM 768 N N . ILE A 1 94 ? 11.736 3.527 -1.313 1.00 98.62 94 ILE A N 1
ATOM 769 C CA . ILE A 1 94 ? 11.643 4.667 -0.397 1.00 98.62 94 ILE A CA 1
ATOM 770 C C . ILE A 1 94 ? 10.185 5.094 -0.260 1.00 98.62 94 ILE A C 1
ATOM 772 O O . ILE A 1 94 ? 9.702 5.228 0.861 1.00 98.62 94 ILE A O 1
ATOM 776 N N . LEU A 1 95 ? 9.463 5.233 -1.374 1.00 98.75 95 LEU A N 1
ATOM 777 C CA . LEU A 1 95 ? 8.060 5.637 -1.349 1.00 98.75 95 LEU A CA 1
ATOM 778 C C . LEU A 1 95 ? 7.165 4.596 -0.654 1.00 98.75 95 LEU A C 1
ATOM 780 O O . LEU A 1 95 ? 6.273 4.966 0.109 1.00 98.75 95 LEU A O 1
ATOM 784 N N . ALA A 1 96 ? 7.420 3.301 -0.861 1.00 98.69 96 ALA A N 1
ATOM 785 C CA . ALA A 1 96 ? 6.687 2.237 -0.174 1.00 98.69 96 ALA A CA 1
ATOM 786 C C . ALA A 1 96 ? 6.960 2.222 1.342 1.00 98.69 96 ALA A C 1
ATOM 788 O O . ALA A 1 96 ? 6.022 2.128 2.133 1.00 98.69 96 ALA A O 1
ATOM 789 N N . LEU A 1 97 ? 8.222 2.383 1.759 1.00 98.62 97 LEU A N 1
ATOM 790 C CA . LEU A 1 97 ? 8.589 2.517 3.173 1.00 98.62 97 LEU A CA 1
ATOM 791 C C . LEU A 1 97 ? 7.951 3.752 3.809 1.00 98.62 97 LEU A C 1
ATOM 793 O O . LEU A 1 97 ? 7.411 3.660 4.908 1.00 98.62 97 LEU A O 1
ATOM 797 N N . GLN A 1 98 ? 7.975 4.890 3.114 1.00 98.50 98 GLN A N 1
ATOM 798 C CA . GLN A 1 98 ? 7.313 6.111 3.566 1.00 98.50 98 GLN A CA 1
ATOM 799 C C . GLN A 1 98 ? 5.818 5.876 3.769 1.00 98.50 98 GLN A C 1
ATOM 801 O O . GLN A 1 98 ? 5.306 6.229 4.822 1.00 98.50 98 GLN A O 1
ATOM 806 N N . ALA A 1 99 ? 5.131 5.217 2.832 1.00 98.50 99 ALA A N 1
ATOM 807 C CA . ALA A 1 99 ? 3.711 4.901 2.980 1.00 98.50 99 ALA A CA 1
ATOM 808 C C . ALA A 1 99 ? 3.426 4.052 4.231 1.00 98.50 99 ALA A C 1
ATOM 810 O O . ALA A 1 99 ? 2.497 4.359 4.975 1.00 98.50 99 ALA A O 1
ATOM 811 N N . LEU A 1 100 ? 4.242 3.029 4.505 1.00 98.50 100 LEU A N 1
ATOM 812 C CA . LEU A 1 100 ? 4.093 2.183 5.696 1.00 98.50 100 LEU A CA 1
ATOM 813 C C . LEU A 1 100 ? 4.348 2.957 6.999 1.00 98.50 100 LEU A C 1
ATOM 815 O O . LEU A 1 100 ? 3.574 2.847 7.948 1.00 98.50 100 LEU A O 1
ATOM 819 N N . VAL A 1 101 ? 5.410 3.765 7.051 1.00 98.31 101 VAL A N 1
ATOM 820 C CA . VAL A 1 101 ? 5.736 4.586 8.230 1.00 98.31 101 VAL A CA 1
ATOM 821 C C . VAL A 1 101 ? 4.659 5.640 8.477 1.00 98.31 101 VAL A C 1
ATOM 823 O O . VAL A 1 101 ? 4.221 5.817 9.611 1.00 98.31 101 VAL A O 1
ATOM 826 N N . THR A 1 102 ? 4.198 6.307 7.421 1.00 98.25 102 THR A N 1
ATOM 827 C CA . THR A 1 102 ? 3.126 7.303 7.484 1.00 98.25 102 THR A CA 1
ATOM 828 C C . THR A 1 102 ? 1.817 6.688 7.965 1.00 98.25 102 THR A C 1
ATOM 830 O O . THR A 1 102 ? 1.153 7.305 8.790 1.00 98.25 102 THR A O 1
ATOM 833 N N . LEU A 1 103 ? 1.477 5.471 7.528 1.00 97.94 103 LEU A N 1
ATOM 834 C CA . LEU A 1 103 ? 0.305 4.745 8.023 1.00 97.94 103 LEU A CA 1
ATOM 835 C C . LEU A 1 103 ? 0.391 4.479 9.528 1.00 97.94 103 LEU A C 1
ATOM 837 O O . LEU A 1 103 ? -0.547 4.758 10.268 1.00 97.94 103 LEU A O 1
ATOM 841 N N . MET A 1 104 ? 1.523 3.948 9.996 1.00 96.69 104 MET A N 1
ATOM 842 C CA . MET A 1 104 ? 1.713 3.697 11.426 1.00 96.69 104 MET A CA 1
ATOM 843 C C . MET A 1 104 ? 1.630 4.998 12.230 1.00 96.69 104 MET A C 1
ATOM 845 O O . MET A 1 104 ? 0.965 5.042 13.264 1.00 96.69 104 MET A O 1
ATOM 849 N N . GLY A 1 105 ? 2.267 6.066 11.742 1.00 97.56 105 GLY A N 1
ATOM 850 C CA . GLY A 1 105 ? 2.211 7.388 12.362 1.00 97.56 105 GLY A CA 1
ATOM 851 C C . GLY A 1 105 ? 0.788 7.939 12.436 1.00 97.56 105 GLY A C 1
ATOM 852 O O . GLY A 1 105 ? 0.348 8.341 13.510 1.00 97.56 105 GLY A O 1
ATOM 853 N N . SER A 1 106 ? 0.037 7.883 11.333 1.00 96.81 106 SER A N 1
ATOM 854 C CA . SER A 1 106 ? -1.329 8.407 11.284 1.00 96.81 106 SER A CA 1
ATOM 855 C C . SER A 1 106 ? -2.261 7.654 12.235 1.00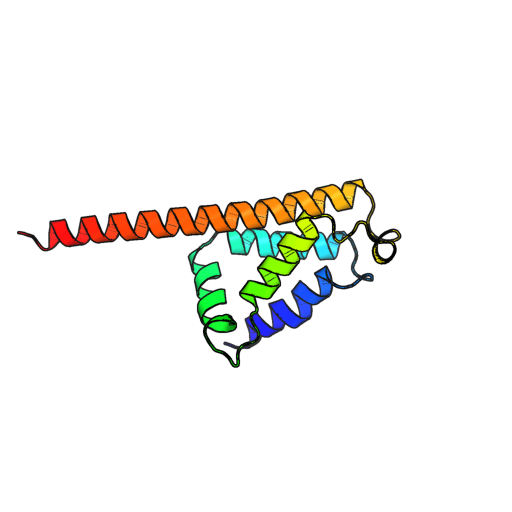 96.81 106 SER A C 1
ATOM 857 O O . SER A 1 106 ? -3.049 8.295 12.934 1.00 96.81 106 SER A O 1
ATOM 859 N N . ILE A 1 107 ? -2.138 6.323 12.337 1.00 95.75 107 ILE A N 1
ATOM 860 C CA . ILE A 1 107 ? -2.909 5.501 13.285 1.00 95.75 107 ILE A CA 1
ATOM 861 C C . ILE A 1 107 ? -2.564 5.861 14.735 1.00 95.75 107 ILE A C 1
ATOM 863 O O . ILE A 1 107 ? -3.467 6.010 15.560 1.00 95.75 107 ILE A O 1
ATOM 867 N N . VAL A 1 108 ? -1.279 6.037 15.060 1.00 96.00 108 VAL A N 1
ATOM 868 C CA . VAL A 1 108 ? -0.849 6.457 16.406 1.00 96.00 108 VAL A CA 1
ATOM 869 C C . VAL A 1 108 ? -1.422 7.830 16.757 1.00 96.00 108 VAL A C 1
ATOM 871 O O . VAL A 1 108 ? -1.960 8.011 17.852 1.00 96.00 108 VAL A O 1
ATOM 874 N N . ASP A 1 109 ? -1.354 8.787 15.835 1.00 95.31 109 ASP A N 1
ATOM 875 C CA . ASP A 1 109 ? -1.881 10.137 16.042 1.00 95.31 109 ASP A CA 1
ATOM 876 C C . ASP A 1 109 ? -3.408 10.151 16.156 1.00 95.31 109 ASP A C 1
ATOM 878 O O . ASP A 1 109 ? -3.976 10.933 16.919 1.00 95.31 109 ASP A O 1
ATOM 882 N N . TRP A 1 110 ? -4.101 9.292 15.411 1.00 94.75 110 TRP A N 1
ATOM 883 C CA . TRP A 1 110 ? -5.542 9.090 15.555 1.00 94.75 110 TRP A CA 1
ATOM 884 C C . TRP A 1 110 ? -5.898 8.508 16.928 1.00 94.75 110 TRP A C 1
ATOM 886 O O . TRP A 1 110 ? -6.770 9.038 17.615 1.00 94.75 110 TRP A O 1
ATOM 896 N N . ALA A 1 111 ? -5.178 7.479 17.380 1.00 93.19 111 ALA A N 1
ATOM 897 C CA . ALA A 1 111 ? -5.433 6.838 18.667 1.00 93.19 111 ALA A CA 1
ATOM 898 C C . ALA A 1 111 ? -5.198 7.795 19.847 1.00 93.19 111 ALA A C 1
ATOM 900 O O . ALA A 1 111 ? -5.975 7.808 20.802 1.00 93.19 111 ALA A O 1
ATOM 901 N N . ARG A 1 112 ? -4.155 8.633 19.778 1.00 94.06 112 ARG A N 1
ATOM 902 C CA . ARG A 1 112 ? -3.887 9.670 20.788 1.00 94.06 112 ARG A CA 1
ATOM 903 C C . ARG A 1 112 ? -5.030 10.677 20.888 1.00 94.06 112 ARG A C 1
ATOM 905 O O . ARG A 1 112 ? -5.508 10.916 21.995 1.00 94.06 112 ARG A O 1
ATOM 912 N N . ARG A 1 113 ? -5.517 11.179 19.747 1.00 92.44 113 ARG A N 1
ATOM 913 C CA . ARG A 1 113 ? -6.660 12.108 19.686 1.00 92.44 113 ARG A CA 1
ATOM 914 C C . ARG A 1 113 ? -7.916 11.515 20.324 1.00 92.44 113 ARG A C 1
ATOM 916 O O . ARG A 1 113 ? -8.538 12.163 21.153 1.00 92.44 113 ARG A O 1
ATOM 923 N N . MET A 1 114 ? -8.214 10.243 20.055 1.00 88.81 114 MET A N 1
ATOM 924 C CA . MET A 1 114 ? -9.354 9.551 20.676 1.00 88.81 114 MET A CA 1
ATOM 925 C C . MET A 1 114 ? -9.262 9.496 22.210 1.00 88.81 114 MET A C 1
ATOM 927 O O . MET A 1 114 ? -10.268 9.632 22.906 1.00 88.81 114 MET A O 1
ATOM 931 N N . VAL A 1 115 ? -8.060 9.309 22.764 1.00 89.31 115 VAL A N 1
ATOM 932 C CA . VAL A 1 115 ? -7.848 9.308 24.222 1.00 89.31 115 VAL A CA 1
ATOM 933 C C . VAL A 1 115 ? -8.011 10.711 24.813 1.00 89.31 115 VAL A C 1
ATOM 935 O O . VAL A 1 115 ? -8.551 10.853 25.913 1.00 89.31 115 VAL A O 1
ATOM 938 N N . GLU A 1 116 ? -7.540 11.739 24.112 1.00 90.88 116 GLU A N 1
ATOM 939 C CA . GLU A 1 116 ? -7.674 13.143 24.518 1.00 90.88 116 GLU A CA 1
ATOM 940 C C . GLU A 1 116 ? -9.142 13.587 24.514 1.00 90.88 116 GLU A C 1
ATOM 942 O O . GLU A 1 116 ? -9.617 14.115 25.523 1.00 90.88 116 GLU A O 1
ATOM 947 N N . ASP A 1 117 ? -9.888 13.260 23.459 1.00 87.88 117 ASP A N 1
ATOM 948 C CA . ASP A 1 117 ? -11.316 13.571 23.329 1.00 87.88 117 ASP A CA 1
ATOM 949 C C . ASP A 1 117 ? -12.146 12.898 24.435 1.00 87.88 117 ASP A C 1
ATOM 951 O O . ASP A 1 117 ? -13.006 13.528 25.057 1.00 87.88 117 ASP A O 1
ATOM 955 N N . GLN A 1 118 ? -11.841 11.639 24.776 1.00 78.62 118 GLN A N 1
ATOM 956 C CA . GLN A 1 118 ? -12.500 10.946 25.889 1.00 78.62 118 GLN A CA 1
ATOM 957 C C . GLN A 1 118 ? -12.214 11.580 27.253 1.00 78.62 118 GLN A C 1
ATOM 959 O O . GLN A 1 118 ? -13.078 11.553 28.132 1.00 78.62 118 GLN A O 1
ATOM 964 N N . LYS A 1 119 ? -11.008 12.119 27.469 1.00 75.12 119 LYS A N 1
ATOM 965 C CA . LYS A 1 119 ? -10.688 12.855 28.701 1.00 75.12 119 LYS A CA 1
ATOM 966 C C . LYS A 1 119 ? -11.439 14.182 28.749 1.00 75.12 119 LYS A C 1
ATOM 968 O O . LYS A 1 119 ? -11.962 14.519 29.806 1.00 75.12 119 LYS A O 1
ATOM 973 N N . GLY A 1 120 ? -11.534 14.886 27.621 1.00 72.94 120 GLY A N 1
ATOM 974 C CA . GLY A 1 120 ? -12.321 16.112 27.489 1.00 72.94 120 GLY A CA 1
ATOM 975 C C . GLY A 1 120 ? -13.797 15.895 27.828 1.00 72.94 120 GLY A C 1
ATOM 976 O O . GLY A 1 120 ? -14.332 16.610 28.669 1.00 72.94 120 GLY A O 1
ATOM 977 N N . SER A 1 121 ? -14.429 14.858 27.264 1.00 72.06 121 SER A N 1
ATOM 978 C CA . SER A 1 121 ? -15.843 14.540 27.535 1.00 72.06 121 SER A CA 1
ATOM 979 C C . SER A 1 121 ? -16.100 14.231 29.014 1.00 72.06 121 SER A C 1
ATOM 981 O O . SER A 1 121 ? -17.019 14.783 29.605 1.00 72.06 121 SER A O 1
ATOM 983 N N . ARG A 1 122 ? -15.238 13.433 29.662 1.00 69.31 122 ARG A N 1
ATOM 984 C CA . ARG A 1 122 ? -15.399 13.086 31.089 1.00 69.31 122 ARG A CA 1
ATOM 985 C C . ARG A 1 122 ? -15.266 14.277 32.041 1.00 69.31 122 ARG A C 1
ATOM 987 O O . ARG A 1 122 ? -15.812 14.222 33.136 1.00 69.31 122 ARG A O 1
ATOM 994 N N . ILE A 1 123 ? -14.518 15.315 31.665 1.00 68.75 123 ILE A N 1
ATOM 995 C CA . ILE A 1 123 ? -14.402 16.545 32.465 1.00 68.75 123 ILE A CA 1
ATOM 996 C C . ILE A 1 123 ? -15.682 17.385 32.345 1.00 68.75 123 ILE A C 1
ATOM 998 O O . ILE A 1 123 ? -16.094 18.002 33.322 1.00 68.75 123 ILE A O 1
ATOM 1002 N N . LEU A 1 124 ? -16.321 17.392 31.172 1.00 61.41 124 LEU A N 1
ATOM 1003 C CA . LEU A 1 124 ? -17.564 18.131 30.926 1.00 61.41 124 LEU A CA 1
ATOM 1004 C C . LEU A 1 124 ? -18.785 17.468 31.586 1.00 61.41 124 LEU A C 1
ATOM 1006 O O . LEU A 1 124 ? -19.673 18.176 32.046 1.00 61.41 124 LEU A O 1
ATOM 1010 N N . ASP A 1 125 ? -18.794 16.136 31.688 1.00 65.12 125 ASP A N 1
ATOM 1011 C CA . ASP A 1 125 ? -19.883 15.357 32.303 1.00 65.12 125 ASP A CA 1
ATOM 1012 C C . ASP A 1 125 ? -19.778 15.248 33.844 1.00 65.12 125 ASP A C 1
ATOM 1014 O O . ASP A 1 125 ? -20.604 14.603 34.488 1.00 65.12 125 ASP A O 1
ATOM 1018 N N . GLY A 1 126 ? -18.734 15.833 34.444 1.00 56.94 126 GLY A N 1
ATOM 1019 C CA . GLY A 1 126 ? -18.374 15.678 35.858 1.00 56.94 126 GLY A CA 1
ATOM 1020 C C . GLY A 1 126 ? -18.734 16.844 36.788 1.00 56.94 126 GLY A C 1
ATOM 1021 O O . GLY A 1 126 ? -18.122 16.934 37.852 1.00 56.94 126 GLY A O 1
ATOM 1022 N N . ASN A 1 127 ? -19.666 17.730 36.411 1.00 45.34 127 ASN A N 1
ATOM 1023 C CA . ASN A 1 127 ? -20.073 18.905 37.200 1.00 45.34 127 ASN A CA 1
ATOM 1024 C C . ASN A 1 127 ? -21.593 18.977 37.401 1.00 45.34 127 ASN A C 1
ATOM 1026 O O . ASN A 1 127 ? -22.314 19.000 36.379 1.00 45.34 127 ASN A O 1
#

Sequence (127 aa):
RTEIGVFIEQIFLRILESGNSTYHHKYRVLQVFYKLCTDASTALELFLNFDCDVEEKNIFERMIDCLSKIAQGKYTSVEHANSIQPHQEQELKILALQALVTLMGSIVDWARRMVEDQKGSRILDGN

pLDDT: mean 91.55, std 9.61, range [45.34, 98.75]

Secondary structure (DSSP, 8-state):
-HHHHHHIIIIIIHHHH-TTS-HHHHHHHHHHHHHHHT-HHHHHHHHHHHTSSTTS--HHHHHHHHHHHHHTTGGGSTTTTTT--HHHHHHHHHHHHHHHHHHHHHHHHHHHHHHHHHHHHHHHT--